Protein AF-A0A2N5YL72-F1 (afdb_monomer_lite)

Radius of gyration: 14.03 Å; chains: 1; bounding box: 31×30×38 Å

Secondary structure (DSSP, 8-state):
-HHHHHHHH-PPP--B-SS--SS-SS-TTS--SSTT-B-STTGGGTTGGG--S--SSBPS-GGGTTS-S-EEEETBEEEEEEESSS--TTT-TTS-S--HHHHHHHHHHHHHHHT-----

Sequence (120 aa):
MHEFGHAFAGLGDEYYDSEVAYEDFTPKTIEPIAPNLTTLVNFEAKWKHLADDVPIPTPDDKRYRNKTGAFEGGGYESKGVYRPEYNCYMKALNAGKFCKVCSDAIEKTIQYYCNQKITD

Structure (mmCIF, N/CA/C/O backbone):
data_AF-A0A2N5YL72-F1
#
_entry.id   AF-A0A2N5YL72-F1
#
loop_
_atom_site.group_PDB
_atom_site.id
_atom_site.type_symbol
_atom_site.label_atom_id
_atom_site.label_alt_id
_atom_site.label_comp_id
_atom_site.label_asym_id
_atom_site.label_entity_id
_atom_site.label_seq_id
_atom_site.pdbx_PDB_ins_code
_atom_site.Cartn_x
_atom_site.Cartn_y
_atom_site.Cartn_z
_atom_site.occupancy
_atom_site.B_iso_or_equiv
_atom_site.auth_seq_id
_atom_site.auth_comp_id
_atom_site.auth_asym_id
_atom_site.auth_atom_id
_atom_site.pdbx_PDB_model_num
ATOM 1 N N . MET A 1 1 ? -10.253 14.050 1.123 1.00 89.88 1 MET A N 1
ATOM 2 C CA . MET A 1 1 ? -9.995 12.641 1.497 1.00 89.88 1 MET A CA 1
ATOM 3 C C . MET A 1 1 ? -8.509 12.334 1.493 1.00 89.88 1 MET A C 1
ATOM 5 O O . MET A 1 1 ? -8.018 11.972 2.546 1.00 89.88 1 MET A O 1
ATOM 9 N N . HIS A 1 2 ? -7.805 12.550 0.376 1.00 96.00 2 HIS A N 1
ATOM 10 C CA . HIS A 1 2 ? -6.354 12.347 0.243 1.00 96.00 2 HIS A CA 1
ATOM 11 C C . HIS A 1 2 ? -5.523 12.996 1.371 1.00 96.00 2 HIS A C 1
ATOM 13 O O . HIS A 1 2 ? -4.976 12.284 2.204 1.00 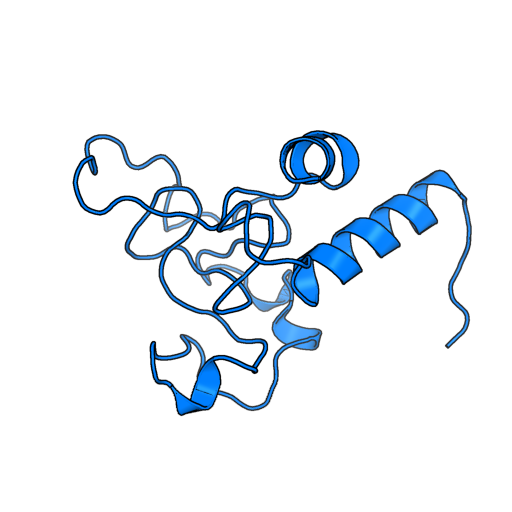96.00 2 HIS A O 1
ATOM 19 N N . GLU A 1 3 ? -5.576 14.327 1.506 1.00 96.81 3 GLU A N 1
ATOM 20 C CA . GLU A 1 3 ? -4.813 15.063 2.537 1.00 96.81 3 GLU A CA 1
ATOM 21 C C . GLU A 1 3 ? -5.128 14.643 3.975 1.00 96.81 3 GLU A C 1
ATOM 23 O O . GLU A 1 3 ? -4.265 14.599 4.849 1.00 96.81 3 GLU A O 1
ATOM 28 N N . PHE A 1 4 ? -6.389 14.297 4.229 1.00 95.62 4 PHE A N 1
ATOM 29 C CA . PHE A 1 4 ? -6.792 13.798 5.535 1.00 95.62 4 PHE A CA 1
ATOM 30 C C . PHE A 1 4 ? -6.187 12.415 5.815 1.00 95.62 4 PHE A C 1
ATOM 32 O O . PHE A 1 4 ? -5.849 12.126 6.954 1.00 95.62 4 PHE A O 1
ATOM 39 N N . GLY A 1 5 ? -5.994 11.584 4.786 1.00 97.31 5 GLY A N 1
ATOM 40 C CA . GLY A 1 5 ? -5.292 10.305 4.890 1.00 97.31 5 GLY A CA 1
ATOM 41 C C . GLY A 1 5 ? -3.846 10.465 5.363 1.00 97.31 5 GLY A C 1
ATOM 42 O O . GLY A 1 5 ? -3.423 9.735 6.260 1.00 97.31 5 GLY A O 1
ATOM 43 N N . HIS A 1 6 ? -3.124 11.462 4.840 1.00 97.69 6 HIS A N 1
ATOM 44 C CA . HIS A 1 6 ? -1.794 11.821 5.345 1.00 97.69 6 HIS A CA 1
ATOM 45 C C . HIS A 1 6 ? -1.856 12.266 6.806 1.00 97.69 6 HIS A C 1
ATOM 47 O O . HIS A 1 6 ? -1.198 11.685 7.666 1.00 97.69 6 HIS A O 1
ATOM 53 N N . ALA A 1 7 ? -2.673 13.285 7.089 1.00 97.25 7 ALA A N 1
ATOM 54 C CA . ALA A 1 7 ? -2.685 13.949 8.389 1.00 97.25 7 ALA A CA 1
ATOM 55 C C . ALA A 1 7 ? -3.181 13.046 9.526 1.00 97.25 7 ALA A C 1
ATOM 57 O O . ALA A 1 7 ? -2.705 13.155 10.652 1.00 97.25 7 ALA A O 1
ATOM 58 N N . PHE A 1 8 ? -4.154 12.180 9.241 1.00 97.50 8 PHE A N 1
ATOM 59 C CA . PHE A 1 8 ? -4.798 11.351 10.251 1.00 97.50 8 PHE A CA 1
ATOM 60 C C . PHE A 1 8 ? -4.117 9.990 10.401 1.00 97.50 8 PHE A C 1
ATOM 62 O O . PHE A 1 8 ? -3.743 9.624 11.509 1.00 97.50 8 PHE A O 1
ATOM 69 N N . ALA A 1 9 ? -3.935 9.252 9.302 1.00 97.50 9 ALA A N 1
ATOM 70 C CA . ALA A 1 9 ? -3.477 7.859 9.332 1.00 97.50 9 ALA A CA 1
ATOM 71 C C . ALA A 1 9 ? -2.014 7.674 8.889 1.00 97.50 9 ALA A C 1
ATOM 73 O O . ALA A 1 9 ? -1.544 6.541 8.781 1.00 97.50 9 ALA A O 1
ATOM 74 N N . GLY A 1 10 ? -1.285 8.765 8.619 1.00 97.69 10 GLY A N 1
ATOM 75 C CA . GLY A 1 10 ? 0.121 8.705 8.212 1.00 97.69 10 GLY A CA 1
ATOM 76 C C . GLY A 1 10 ? 0.338 7.989 6.877 1.00 97.69 10 GLY A C 1
ATOM 77 O O . GLY A 1 10 ? 1.392 7.387 6.670 1.00 97.69 10 GLY A O 1
ATOM 78 N N . LEU A 1 11 ? -0.667 7.999 5.993 1.00 98.44 11 LEU A N 1
ATOM 79 C CA . LEU A 1 11 ? -0.573 7.374 4.674 1.00 98.44 11 LEU A CA 1
ATOM 80 C C . LEU A 1 11 ? 0.461 8.110 3.815 1.00 98.44 11 LEU A C 1
ATOM 82 O O . LEU A 1 11 ? 0.577 9.328 3.893 1.00 98.44 11 LEU A O 1
ATOM 86 N N . GLY A 1 12 ? 1.201 7.379 2.989 1.00 97.12 12 GLY A N 1
ATOM 87 C CA . GLY A 1 12 ? 2.089 7.927 1.967 1.00 97.12 12 GLY A CA 1
ATOM 88 C C . GLY A 1 12 ? 1.389 8.048 0.616 1.00 97.12 12 GLY A C 1
ATOM 89 O O . GLY A 1 12 ? 0.382 7.379 0.366 1.00 97.12 12 GLY A O 1
ATOM 90 N N . ASP A 1 13 ? 1.944 8.878 -0.261 1.00 96.56 13 ASP A N 1
ATOM 91 C CA . ASP A 1 13 ? 1.484 8.989 -1.643 1.00 96.56 13 ASP A CA 1
ATOM 92 C C . ASP A 1 13 ? 1.767 7.716 -2.438 1.00 96.56 13 ASP A C 1
ATOM 94 O O . ASP A 1 13 ? 2.869 7.182 -2.417 1.00 96.56 13 ASP A O 1
ATOM 98 N N . GLU A 1 14 ? 0.775 7.218 -3.172 1.00 96.81 14 GLU A N 1
ATOM 99 C CA . GLU A 1 14 ? 0.880 6.011 -4.007 1.00 96.81 14 GLU A CA 1
ATOM 100 C C . GLU A 1 14 ? 1.055 6.338 -5.502 1.00 96.81 14 GLU A C 1
ATOM 102 O O . GLU A 1 14 ?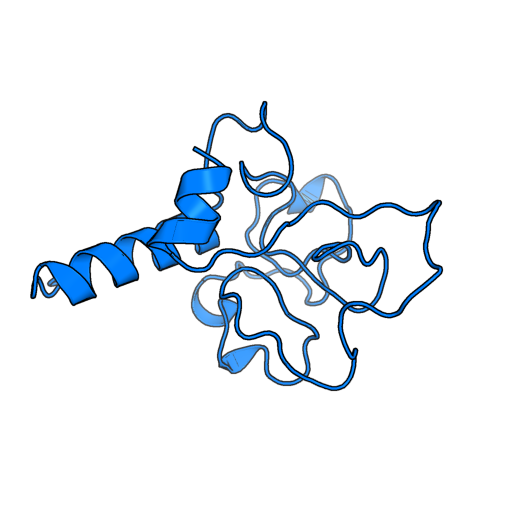 1.183 5.438 -6.346 1.00 96.81 14 GLU A O 1
ATOM 107 N N . TYR A 1 15 ? 1.032 7.622 -5.871 1.00 92.69 15 TYR A N 1
ATOM 108 C CA . TYR A 1 15 ? 1.463 8.039 -7.199 1.00 92.69 15 TYR A CA 1
ATOM 109 C C . TYR A 1 15 ? 2.988 8.076 -7.289 1.00 92.69 15 TYR A C 1
ATOM 111 O O . TYR A 1 15 ? 3.712 8.140 -6.297 1.00 92.69 15 TYR A O 1
ATOM 119 N N . TYR A 1 16 ? 3.460 7.953 -8.519 1.00 88.38 16 TYR A N 1
ATOM 120 C CA . TYR A 1 16 ? 4.863 7.958 -8.881 1.00 88.38 16 TYR A CA 1
ATOM 121 C C . TYR A 1 16 ? 4.980 8.696 -10.206 1.00 88.38 16 TYR A C 1
ATOM 123 O O . TYR A 1 16 ? 4.078 8.587 -11.043 1.00 88.38 16 TYR A O 1
ATOM 131 N N . ASP A 1 17 ? 6.067 9.435 -10.379 1.00 74.88 17 ASP A N 1
ATOM 132 C CA . ASP A 1 17 ? 6.385 10.089 -11.641 1.00 74.88 17 ASP A CA 1
ATOM 133 C C . ASP A 1 17 ? 7.647 9.445 -12.224 1.00 74.88 17 ASP A C 1
ATOM 135 O O . ASP A 1 17 ? 8.614 9.169 -11.515 1.00 74.88 17 ASP A O 1
ATOM 139 N N . SER A 1 18 ? 7.618 9.135 -13.517 1.00 57.78 18 SER A N 1
ATOM 140 C CA . SER A 1 18 ? 8.771 8.595 -14.236 1.00 57.78 18 SER A CA 1
ATOM 141 C C . SER A 1 18 ? 9.713 9.681 -14.763 1.00 57.78 18 SER A C 1
ATOM 143 O O . SER A 1 18 ? 10.829 9.343 -15.151 1.00 57.78 18 SER A O 1
ATOM 145 N N . GLU A 1 19 ? 9.290 10.951 -14.813 1.00 53.09 19 GLU A N 1
ATOM 146 C CA . GLU A 1 19 ? 10.020 12.022 -15.515 1.00 53.09 19 GLU A CA 1
ATOM 147 C C . GLU A 1 19 ? 10.915 12.890 -14.613 1.00 53.09 19 GLU A C 1
ATOM 149 O O . GLU A 1 19 ? 11.787 13.595 -15.119 1.00 53.09 19 GLU A O 1
ATOM 154 N N . VAL A 1 20 ? 10.780 12.797 -13.286 1.00 47.91 20 VAL A N 1
ATOM 155 C CA . VAL A 1 20 ? 11.517 13.637 -12.317 1.00 47.91 20 VAL A CA 1
ATOM 156 C C . VAL A 1 20 ? 12.253 12.801 -11.264 1.00 47.91 20 VAL A C 1
ATOM 158 O O . VAL A 1 20 ? 12.243 13.095 -10.074 1.00 47.91 20 VAL A O 1
ATOM 161 N N . ALA A 1 21 ? 12.939 11.741 -11.695 1.00 49.28 21 ALA A N 1
ATOM 162 C CA . ALA A 1 21 ? 13.844 10.973 -10.836 1.00 49.28 21 ALA A CA 1
ATOM 163 C C . ALA A 1 21 ? 15.168 11.735 -10.621 1.00 49.28 21 ALA A C 1
ATOM 165 O O . ALA A 1 21 ? 16.214 11.319 -11.117 1.00 49.28 21 ALA A O 1
ATOM 166 N N . TYR A 1 22 ? 15.123 12.893 -9.958 1.00 47.81 22 TYR A N 1
ATOM 167 C CA . TYR A 1 22 ? 16.329 13.667 -9.642 1.00 47.81 22 TYR A CA 1
ATOM 168 C C . TYR A 1 22 ? 16.788 13.539 -8.184 1.00 47.81 22 TYR A C 1
ATOM 170 O O . TYR A 1 22 ? 17.943 13.850 -7.906 1.00 47.81 22 TYR A O 1
ATOM 178 N N . GLU A 1 23 ? 15.972 12.992 -7.280 1.00 53.34 23 GLU A N 1
ATOM 179 C CA . GLU A 1 23 ? 16.368 12.709 -5.894 1.00 53.34 23 GLU A CA 1
ATOM 180 C C . GLU A 1 23 ? 15.732 11.384 -5.435 1.00 53.34 23 GLU A C 1
ATOM 182 O O . GLU A 1 23 ? 14.533 11.194 -5.614 1.00 53.34 23 GLU A O 1
ATOM 187 N N . ASP A 1 24 ? 16.525 10.453 -4.880 1.00 63.28 24 ASP A N 1
ATOM 188 C CA . ASP A 1 24 ? 16.017 9.247 -4.200 1.00 63.28 24 ASP A CA 1
ATOM 189 C C . ASP A 1 24 ? 15.286 9.701 -2.916 1.00 63.28 24 ASP A C 1
ATOM 191 O O . ASP A 1 24 ? 15.880 9.758 -1.835 1.00 63.28 24 ASP A O 1
ATOM 195 N N . PHE A 1 25 ? 14.003 10.062 -3.018 1.00 65.88 25 PHE A N 1
ATOM 196 C CA . PHE A 1 25 ? 13.200 10.523 -1.875 1.00 65.88 25 PHE A CA 1
ATOM 197 C C . PHE A 1 25 ? 13.028 9.422 -0.825 1.00 65.88 25 PHE A C 1
ATOM 199 O O . PHE A 1 25 ? 12.863 9.700 0.365 1.00 65.88 25 PHE A O 1
ATOM 206 N N . THR A 1 26 ? 13.086 8.161 -1.263 1.00 65.94 26 THR A N 1
ATOM 207 C CA . THR A 1 26 ? 12.972 6.990 -0.395 1.00 65.94 26 THR A CA 1
ATOM 208 C C . THR A 1 26 ? 14.218 6.115 -0.524 1.00 65.94 26 THR A C 1
ATOM 210 O O . THR A 1 26 ? 14.438 5.512 -1.578 1.00 65.94 26 THR A O 1
ATOM 213 N N . PRO A 1 27 ? 15.019 5.952 0.546 1.00 80.88 27 PRO A N 1
ATOM 214 C CA . PRO A 1 27 ? 16.106 4.985 0.544 1.00 80.88 27 PRO A CA 1
ATOM 215 C C . PRO A 1 27 ? 15.540 3.579 0.328 1.00 80.88 27 PRO A C 1
ATOM 217 O O . PRO A 1 27 ? 14.843 3.036 1.182 1.00 80.88 27 PRO A O 1
ATOM 220 N N . LYS A 1 28 ? 15.881 2.955 -0.802 1.00 84.12 28 LYS A N 1
ATOM 221 C CA . LYS A 1 28 ? 15.388 1.619 -1.198 1.00 84.12 28 LYS A CA 1
ATOM 222 C C . LYS A 1 28 ? 15.851 0.491 -0.260 1.00 84.12 28 LYS A C 1
ATOM 224 O O . LYS A 1 28 ? 15.400 -0.640 -0.377 1.00 84.12 28 LYS A O 1
ATOM 229 N N . THR A 1 29 ? 16.753 0.801 0.669 1.00 90.00 29 THR A N 1
ATOM 230 C CA . THR A 1 29 ? 17.292 -0.101 1.697 1.00 90.00 29 THR A CA 1
ATOM 231 C C . THR A 1 29 ? 16.625 0.061 3.065 1.00 90.00 29 THR A C 1
ATOM 233 O O . THR A 1 29 ? 16.965 -0.674 3.990 1.00 90.00 29 THR A O 1
ATOM 236 N N . ILE A 1 30 ? 15.688 1.003 3.215 1.00 92.62 30 ILE A N 1
ATOM 237 C CA . ILE A 1 30 ? 14.970 1.269 4.464 1.00 92.62 30 ILE A CA 1
ATOM 238 C C . ILE A 1 30 ? 13.477 1.062 4.226 1.00 92.62 30 ILE A C 1
ATOM 240 O O . ILE A 1 30 ? 12.925 1.488 3.212 1.00 92.62 30 ILE A O 1
ATOM 244 N N . GLU A 1 31 ? 12.813 0.398 5.169 1.00 96.75 31 GLU A N 1
ATOM 245 C CA . GLU A 1 31 ? 11.368 0.211 5.113 1.00 96.75 31 GLU A CA 1
ATOM 246 C C . GLU A 1 31 ? 10.652 1.526 5.496 1.00 96.75 31 GLU A C 1
ATOM 248 O O . GLU A 1 31 ? 10.934 2.068 6.570 1.00 96.75 31 GLU A O 1
ATOM 253 N N . PRO A 1 32 ? 9.730 2.059 4.668 1.00 95.44 32 PRO A N 1
ATOM 254 C CA . PRO A 1 32 ? 9.025 3.304 4.976 1.00 95.44 32 PRO A CA 1
ATOM 255 C C . PRO A 1 32 ? 8.208 3.208 6.270 1.00 95.44 32 PRO A C 1
ATOM 257 O O . PRO A 1 32 ? 7.718 2.136 6.614 1.00 95.44 32 PRO A O 1
ATOM 260 N N . ILE A 1 33 ? 7.963 4.327 6.953 1.00 96.00 33 ILE A N 1
ATOM 261 C CA . ILE A 1 33 ? 7.036 4.349 8.104 1.00 96.00 33 ILE A CA 1
ATOM 262 C C . ILE A 1 33 ? 5.578 4.287 7.629 1.00 96.00 33 ILE A C 1
ATOM 264 O O . ILE A 1 33 ? 4.753 3.636 8.267 1.00 96.00 33 ILE A O 1
ATOM 268 N N . ALA A 1 34 ? 5.273 4.919 6.489 1.00 97.44 34 ALA A N 1
ATOM 269 C CA . ALA A 1 34 ? 3.934 4.929 5.907 1.00 97.44 34 ALA A CA 1
ATOM 270 C C . ALA A 1 34 ? 3.392 3.493 5.751 1.00 97.44 34 ALA A C 1
ATOM 272 O O . ALA A 1 34 ? 4.081 2.632 5.185 1.00 97.44 34 ALA A O 1
ATOM 273 N N . PRO A 1 35 ? 2.175 3.197 6.234 1.00 98.25 35 PRO A N 1
ATOM 274 C CA . PRO A 1 35 ? 1.670 1.830 6.286 1.00 98.25 35 PRO A CA 1
ATOM 275 C C . PRO A 1 35 ? 1.268 1.287 4.909 1.00 98.25 35 PRO A C 1
ATOM 277 O O . PRO A 1 35 ? 1.189 0.077 4.752 1.00 98.25 35 PRO A O 1
ATOM 280 N N . ASN A 1 36 ? 1.045 2.150 3.912 1.00 98.69 36 ASN A N 1
ATOM 281 C CA . ASN A 1 36 ? 0.614 1.802 2.552 1.00 98.69 36 ASN A CA 1
ATOM 282 C C . ASN A 1 36 ? 1.736 1.881 1.496 1.00 98.69 36 ASN A C 1
ATOM 284 O O . ASN A 1 36 ? 1.450 1.844 0.303 1.00 98.69 36 ASN A O 1
ATOM 288 N N . LEU A 1 37 ? 3.002 1.981 1.912 1.00 98.25 37 LEU A N 1
ATOM 289 C CA . LEU A 1 37 ? 4.168 1.875 1.029 1.00 98.25 37 LEU A CA 1
ATOM 290 C C . LEU A 1 37 ? 5.157 0.852 1.579 1.00 98.25 37 LEU A C 1
ATOM 292 O O . LEU A 1 37 ? 5.290 0.715 2.792 1.00 98.25 37 LEU A O 1
ATOM 296 N N . THR A 1 38 ? 5.875 0.146 0.712 1.00 98.25 38 THR A N 1
ATOM 297 C CA . THR A 1 38 ? 6.934 -0.783 1.128 1.00 98.25 38 THR A CA 1
ATOM 298 C C . THR A 1 38 ? 8.114 -0.745 0.170 1.00 98.25 38 THR A C 1
ATOM 300 O O . THR A 1 38 ? 7.922 -0.511 -1.017 1.00 98.25 38 THR A O 1
ATOM 303 N N . THR A 1 39 ? 9.325 -0.985 0.670 1.00 97.62 39 THR A N 1
ATOM 304 C CA . THR A 1 39 ? 10.524 -1.258 -0.150 1.00 97.62 39 THR A CA 1
ATOM 305 C C . THR A 1 39 ? 10.844 -2.756 -0.203 1.00 97.62 39 THR A C 1
ATOM 307 O O . THR A 1 39 ? 11.840 -3.163 -0.793 1.00 97.62 39 THR A O 1
ATOM 310 N N . LEU A 1 40 ? 9.982 -3.590 0.395 1.00 97.75 40 LEU A N 1
ATOM 311 C CA . LEU A 1 40 ? 10.144 -5.034 0.599 1.00 97.75 40 LEU A CA 1
ATOM 312 C C . LEU A 1 40 ? 11.310 -5.436 1.514 1.00 97.75 40 LEU A C 1
ATOM 314 O O . LEU A 1 40 ? 11.580 -6.626 1.663 1.00 97.75 40 LEU A O 1
ATOM 318 N N . VAL A 1 41 ? 11.950 -4.478 2.186 1.00 97.56 41 VAL A N 1
ATOM 319 C CA . VAL A 1 41 ? 13.000 -4.742 3.181 1.00 97.56 41 VAL A CA 1
ATOM 320 C C . VAL A 1 41 ? 12.415 -5.451 4.404 1.00 97.56 41 VAL A C 1
ATOM 322 O O . VAL A 1 41 ? 13.031 -6.363 4.952 1.00 97.56 41 VAL A O 1
ATOM 325 N N . ASN A 1 42 ? 11.209 -5.062 4.818 1.00 97.56 42 ASN A N 1
ATOM 326 C CA . ASN A 1 42 ? 10.462 -5.684 5.906 1.00 97.56 42 ASN A CA 1
ATOM 327 C C . ASN A 1 42 ? 8.955 -5.714 5.601 1.00 97.56 42 ASN A C 1
ATOM 329 O O . ASN A 1 42 ? 8.133 -5.133 6.313 1.00 97.56 42 ASN A O 1
ATOM 333 N N . PHE A 1 43 ? 8.587 -6.411 4.524 1.00 98.06 43 PHE A N 1
ATOM 334 C CA . PHE A 1 43 ? 7.191 -6.509 4.088 1.00 98.06 43 PHE A CA 1
ATOM 335 C C . PHE A 1 43 ? 6.275 -7.226 5.100 1.00 98.06 43 PHE A C 1
ATOM 337 O O . PHE A 1 43 ? 5.075 -6.956 5.149 1.00 98.06 43 PHE A O 1
ATOM 344 N N . GLU A 1 44 ? 6.828 -8.097 5.952 1.00 97.56 44 GLU A N 1
ATOM 345 C CA . GLU A 1 44 ? 6.087 -8.765 7.037 1.00 97.56 44 GLU A CA 1
ATOM 346 C C . GLU A 1 44 ? 5.417 -7.764 7.987 1.00 97.56 44 GLU A C 1
ATOM 348 O O . GLU A 1 44 ? 4.294 -7.989 8.431 1.00 97.56 44 GLU A O 1
ATOM 353 N N . ALA A 1 45 ? 6.082 -6.637 8.266 1.00 97.00 45 ALA A N 1
ATOM 354 C CA . ALA A 1 45 ? 5.569 -5.583 9.141 1.00 97.00 45 ALA A CA 1
ATOM 355 C C . ALA A 1 45 ? 4.507 -4.689 8.474 1.00 97.00 45 ALA A C 1
ATOM 357 O O . ALA A 1 45 ? 3.984 -3.770 9.104 1.00 97.00 45 ALA A O 1
ATOM 358 N N . LYS A 1 46 ? 4.214 -4.925 7.193 1.00 98.31 46 LYS A N 1
ATOM 359 C CA . LYS A 1 46 ? 3.261 -4.156 6.395 1.00 98.31 46 LYS A CA 1
ATOM 360 C C . LYS A 1 46 ? 1.959 -4.935 6.242 1.00 98.31 46 LYS A C 1
ATOM 362 O O . LYS A 1 46 ? 1.464 -5.567 7.172 1.00 98.31 46 LYS A O 1
ATOM 367 N N . TRP A 1 47 ? 1.372 -4.893 5.056 1.00 98.50 47 TRP A N 1
ATOM 368 C CA . TRP A 1 47 ? 0.086 -5.508 4.760 1.00 98.50 47 TRP A CA 1
ATOM 369 C C . TRP A 1 47 ? 0.199 -6.931 4.216 1.00 98.50 47 TRP A C 1
ATOM 371 O O . TRP A 1 47 ? -0.750 -7.411 3.600 1.00 98.50 47 TRP A O 1
ATOM 381 N N . LYS A 1 48 ? 1.317 -7.639 4.432 1.00 98.00 48 LYS A N 1
ATOM 382 C CA . LYS A 1 48 ? 1.451 -9.026 3.960 1.00 98.00 48 LYS A CA 1
ATOM 383 C C . LYS A 1 48 ? 0.302 -9.918 4.453 1.00 98.00 48 LYS A C 1
ATOM 385 O O . LYS A 1 48 ? -0.201 -10.735 3.694 1.00 98.00 48 LYS A O 1
ATOM 390 N N . HIS A 1 49 ? -0.172 -9.698 5.680 1.00 97.62 49 HIS A N 1
ATOM 391 C CA . HIS A 1 49 ? -1.333 -10.385 6.259 1.00 97.62 49 HIS A CA 1
ATOM 392 C C . HIS A 1 49 ? -2.679 -10.061 5.576 1.00 97.62 49 HIS A C 1
ATOM 394 O O . HIS A 1 49 ? -3.649 -10.787 5.767 1.00 97.62 49 HIS A O 1
ATOM 400 N N . LEU A 1 50 ? -2.753 -8.984 4.789 1.00 98.19 50 LEU A N 1
ATOM 401 C CA . LEU A 1 50 ? -3.938 -8.574 4.026 1.00 98.19 50 LEU A CA 1
ATOM 402 C C . LEU A 1 50 ? -3.835 -8.906 2.534 1.00 98.19 50 LEU A C 1
ATOM 404 O O . LEU A 1 50 ? -4.837 -8.739 1.828 1.00 98.19 50 LEU A O 1
ATOM 408 N N . ALA A 1 51 ? -2.653 -9.311 2.061 1.00 97.88 51 ALA A N 1
ATOM 409 C CA . ALA A 1 51 ? -2.400 -9.613 0.661 1.00 97.88 51 ALA A CA 1
ATOM 410 C C . ALA A 1 51 ? -3.184 -10.854 0.215 1.00 97.88 51 ALA A C 1
ATOM 412 O O . ALA A 1 51 ? -3.345 -11.817 0.966 1.00 97.88 51 ALA A O 1
ATOM 413 N N . ASP A 1 52 ? -3.672 -10.817 -1.020 1.00 98.38 52 ASP A N 1
ATOM 414 C CA . ASP A 1 52 ? -4.229 -11.990 -1.680 1.00 98.38 52 ASP A CA 1
ATOM 415 C C . ASP A 1 52 ? -3.106 -12.969 -2.069 1.00 98.38 52 ASP A C 1
ATOM 417 O O . ASP A 1 52 ? -1.926 -12.617 -2.082 1.00 98.38 52 ASP A O 1
ATOM 421 N N . ASP A 1 53 ? -3.478 -14.190 -2.456 1.00 97.38 53 ASP A N 1
ATOM 422 C CA . ASP A 1 53 ? -2.555 -15.164 -3.049 1.00 97.38 53 ASP A CA 1
ATOM 423 C C . ASP A 1 53 ? -2.155 -14.736 -4.477 1.00 97.38 53 ASP A C 1
ATOM 425 O O . ASP A 1 53 ? -2.722 -15.172 -5.483 1.00 97.38 53 ASP A O 1
ATOM 429 N N . VAL A 1 54 ? -1.235 -13.771 -4.552 1.00 97.62 54 VAL A N 1
ATOM 430 C CA . VAL A 1 54 ? -0.665 -13.199 -5.778 1.00 97.62 54 VAL A CA 1
ATOM 431 C C . VAL A 1 54 ? 0.859 -13.095 -5.652 1.00 97.62 54 VAL A C 1
ATOM 433 O O . VAL A 1 54 ? 1.382 -13.036 -4.538 1.00 97.62 54 VAL A O 1
ATOM 436 N N . PRO A 1 55 ? 1.610 -13.037 -6.770 1.00 98.06 55 PRO A N 1
ATOM 437 C CA . PRO A 1 55 ? 3.056 -12.856 -6.705 1.00 98.06 55 PRO A CA 1
ATOM 438 C C . PRO A 1 55 ? 3.444 -11.559 -5.982 1.00 98.06 55 PRO A C 1
ATOM 440 O O . PRO A 1 55 ? 2.747 -10.549 -6.098 1.00 98.06 55 PRO A O 1
ATOM 443 N N . ILE A 1 56 ? 4.580 -11.585 -5.282 1.00 97.50 56 ILE A N 1
ATOM 444 C CA . ILE A 1 56 ? 5.197 -10.429 -4.623 1.00 97.50 56 ILE A CA 1
ATOM 445 C C . ILE A 1 56 ? 6.655 -10.329 -5.110 1.00 97.50 56 ILE A C 1
ATOM 447 O O . ILE A 1 56 ? 7.428 -11.250 -4.841 1.00 97.50 56 ILE A O 1
ATOM 451 N N . PRO A 1 57 ? 7.056 -9.252 -5.815 1.00 97.62 57 PRO A N 1
ATOM 452 C CA . PRO A 1 57 ? 6.218 -8.152 -6.298 1.00 97.62 57 PRO A CA 1
ATOM 453 C C . PRO A 1 57 ? 5.080 -8.592 -7.224 1.00 97.62 57 PRO A C 1
ATOM 455 O O . PRO A 1 57 ? 5.214 -9.553 -7.983 1.00 97.62 57 PRO A O 1
ATOM 458 N N . THR A 1 58 ? 3.962 -7.870 -7.181 1.00 98.38 58 THR A N 1
ATOM 459 C CA . THR A 1 58 ? 2.793 -8.132 -8.023 1.00 98.38 58 THR A CA 1
ATOM 460 C C . THR A 1 58 ? 2.976 -7.466 -9.387 1.00 98.38 58 THR A C 1
ATOM 462 O O . THR A 1 58 ? 3.122 -6.243 -9.445 1.00 98.38 58 THR A O 1
ATOM 465 N N . PRO A 1 59 ? 2.954 -8.230 -10.496 1.00 96.75 59 PRO A N 1
ATOM 466 C CA . PRO A 1 59 ? 3.068 -7.664 -11.836 1.00 96.75 59 PRO A CA 1
ATOM 467 C C . PRO A 1 59 ? 1.936 -6.678 -12.146 1.00 96.75 59 PRO A C 1
ATOM 469 O O . PRO A 1 59 ? 0.794 -6.900 -11.736 1.00 96.75 59 PRO A O 1
ATOM 472 N N . ASP A 1 60 ? 2.213 -5.645 -12.950 1.00 93.75 60 ASP A N 1
ATOM 473 C CA . ASP A 1 60 ? 1.166 -4.787 -13.528 1.00 93.75 60 ASP A CA 1
ATOM 474 C C . ASP A 1 60 ? 0.430 -5.521 -14.662 1.00 93.75 60 ASP A C 1
ATOM 476 O O . ASP A 1 60 ? 0.606 -5.274 -15.855 1.00 93.75 60 ASP A O 1
ATOM 480 N N . ASP A 1 61 ? -0.386 -6.490 -14.262 1.00 95.31 61 ASP A N 1
ATOM 481 C CA . ASP A 1 61 ? -1.248 -7.267 -15.135 1.00 95.31 61 ASP A CA 1
ATOM 482 C C . ASP A 1 61 ? -2.713 -7.003 -14.775 1.00 95.31 61 ASP A C 1
ATOM 484 O O . ASP A 1 61 ? -3.094 -6.920 -13.603 1.00 95.31 61 ASP A O 1
ATOM 488 N N . LYS A 1 62 ? -3.573 -6.921 -15.798 1.00 95.12 62 LYS A N 1
ATOM 489 C CA . LYS A 1 62 ? -5.023 -6.736 -15.639 1.00 95.12 62 LYS A CA 1
ATOM 490 C C . LYS A 1 62 ? -5.646 -7.743 -14.668 1.00 95.12 62 LYS A C 1
ATOM 492 O O . LYS A 1 62 ? -6.594 -7.385 -13.973 1.00 95.12 62 LYS A O 1
ATOM 497 N N . ARG A 1 63 ? -5.106 -8.963 -14.594 1.00 97.19 63 ARG A N 1
ATOM 498 C CA . ARG A 1 63 ? -5.564 -10.042 -13.705 1.00 97.19 63 ARG A CA 1
ATOM 499 C C . ARG A 1 63 ? -5.441 -9.700 -12.218 1.00 97.19 63 ARG A C 1
ATOM 501 O O . ARG A 1 63 ? -6.234 -10.203 -11.427 1.00 97.19 63 ARG A O 1
ATOM 508 N N . TYR A 1 64 ? -4.504 -8.829 -11.844 1.00 97.31 64 TYR A N 1
ATOM 509 C CA . TYR A 1 64 ? -4.252 -8.460 -10.450 1.00 97.31 64 TYR A CA 1
ATOM 510 C C . TYR A 1 64 ? -4.864 -7.112 -10.052 1.00 97.31 64 TYR A C 1
ATOM 512 O O . TYR A 1 64 ? -4.849 -6.764 -8.882 1.00 97.31 64 TYR A O 1
ATOM 520 N N . ARG A 1 65 ? -5.469 -6.350 -10.974 1.00 93.88 65 ARG A N 1
ATOM 521 C CA . ARG A 1 65 ? -5.941 -4.974 -10.690 1.00 93.88 65 ARG A CA 1
ATOM 522 C C . ARG A 1 65 ? -6.989 -4.849 -9.580 1.00 93.88 65 ARG A C 1
ATOM 524 O O . ARG A 1 65 ? -7.139 -3.769 -9.023 1.00 93.88 65 ARG A O 1
ATOM 531 N N . ASN A 1 66 ? -7.697 -5.934 -9.274 1.00 95.62 66 ASN A N 1
ATOM 532 C CA . ASN A 1 66 ? -8.690 -6.007 -8.197 1.00 95.62 66 ASN A CA 1
ATOM 533 C C . ASN A 1 66 ? -8.189 -6.820 -6.990 1.00 95.62 66 ASN A C 1
ATOM 535 O O . ASN A 1 66 ? -9.003 -7.345 -6.234 1.00 95.62 66 ASN A O 1
ATOM 539 N N . LYS A 1 67 ? -6.872 -7.001 -6.863 1.00 98.19 67 LYS A N 1
ATOM 540 C CA . LYS A 1 67 ? -6.224 -7.758 -5.793 1.00 98.19 67 LYS A CA 1
ATOM 541 C C . LYS A 1 67 ? -5.399 -6.833 -4.913 1.00 98.19 67 LYS A C 1
ATOM 543 O O . LYS A 1 67 ? -4.847 -5.846 -5.399 1.00 98.19 67 LYS A O 1
ATOM 548 N N . THR A 1 68 ? -5.286 -7.192 -3.642 1.00 98.62 68 THR A N 1
ATOM 549 C CA . THR A 1 68 ? -4.316 -6.593 -2.726 1.00 98.62 68 THR A CA 1
ATOM 550 C C . THR A 1 68 ? -2.993 -7.346 -2.870 1.00 98.62 68 THR A C 1
ATOM 552 O O . THR A 1 68 ? -2.929 -8.546 -2.619 1.00 98.62 68 THR A O 1
ATOM 555 N N . GLY A 1 69 ? -1.940 -6.650 -3.289 1.00 98.38 69 GLY A N 1
ATOM 556 C CA . GLY A 1 69 ? -0.614 -7.206 -3.565 1.00 98.38 69 GLY A CA 1
ATOM 557 C C . GLY A 1 69 ? 0.492 -6.201 -3.244 1.00 98.38 69 GLY A C 1
ATOM 558 O O . GLY A 1 69 ? 0.357 -5.404 -2.321 1.00 98.38 69 GLY A O 1
ATOM 559 N N . ALA A 1 70 ? 1.588 -6.225 -3.998 1.00 98.44 70 ALA A N 1
ATOM 560 C CA . ALA A 1 70 ? 2.672 -5.245 -3.921 1.00 98.44 70 ALA A CA 1
ATOM 561 C C . ALA A 1 70 ? 3.033 -4.767 -5.335 1.00 98.44 70 ALA A C 1
ATOM 563 O O . ALA A 1 70 ? 3.904 -5.336 -5.992 1.00 98.44 70 ALA A O 1
ATOM 564 N N . PHE A 1 71 ? 2.329 -3.746 -5.823 1.00 98.00 71 PHE A N 1
ATOM 565 C CA . PHE A 1 71 ? 2.511 -3.185 -7.162 1.00 98.00 71 PHE A CA 1
ATOM 566 C C . PHE A 1 71 ? 3.654 -2.180 -7.158 1.00 98.00 71 PHE A C 1
ATOM 568 O O . PHE A 1 71 ? 3.625 -1.233 -6.375 1.00 98.00 71 PHE A O 1
ATOM 575 N N . GLU A 1 72 ? 4.634 -2.356 -8.041 1.00 96.75 72 GLU A N 1
ATOM 576 C CA . GLU A 1 72 ? 5.765 -1.431 -8.139 1.00 96.75 72 GLU A CA 1
ATOM 577 C C . GLU A 1 72 ? 5.294 -0.028 -8.559 1.00 96.75 72 GLU A C 1
ATOM 579 O O . GLU A 1 72 ? 4.370 0.134 -9.370 1.00 96.75 72 GLU A O 1
ATOM 584 N N . GLY A 1 73 ? 5.897 0.987 -7.948 1.00 94.38 73 GLY A N 1
ATOM 585 C CA . GLY A 1 73 ? 5.549 2.391 -8.092 1.00 94.38 73 GLY A CA 1
ATOM 586 C C . GLY A 1 73 ? 4.776 2.936 -6.887 1.00 94.38 73 GLY A C 1
ATOM 587 O O . GLY A 1 73 ?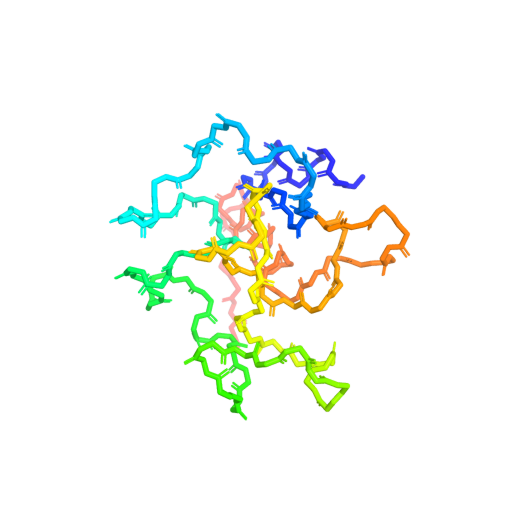 3.664 2.490 -6.592 1.00 94.38 73 GLY A O 1
ATOM 588 N N . GLY A 1 74 ? 5.322 3.949 -6.227 1.00 94.44 74 GLY A N 1
ATOM 589 C CA . GLY A 1 74 ? 4.699 4.643 -5.099 1.00 94.44 74 GLY A CA 1
ATOM 590 C C . GLY A 1 74 ? 5.718 5.511 -4.371 1.00 94.44 74 GLY A C 1
ATOM 591 O O . GLY A 1 74 ? 6.916 5.365 -4.587 1.00 94.44 74 GLY A O 1
ATOM 592 N N . GLY A 1 75 ? 5.264 6.430 -3.525 1.00 94.00 75 GLY A N 1
ATOM 593 C CA . GLY A 1 75 ? 6.146 7.356 -2.813 1.00 94.00 75 GLY A CA 1
ATOM 594 C C . GLY A 1 75 ? 7.024 8.169 -3.760 1.00 94.00 75 GLY A C 1
ATOM 595 O O . GLY A 1 75 ? 8.208 8.330 -3.488 1.00 94.00 75 GLY A O 1
ATOM 596 N N . TYR A 1 76 ? 6.462 8.598 -4.897 1.00 91.12 76 TYR A N 1
ATOM 597 C CA . TYR A 1 76 ? 7.153 9.313 -5.981 1.00 91.12 76 TYR A CA 1
ATOM 598 C C . TYR A 1 76 ? 8.173 8.477 -6.774 1.00 91.12 76 TYR A C 1
ATOM 600 O O . TYR A 1 76 ? 8.614 8.906 -7.835 1.00 91.12 76 TYR A O 1
ATOM 608 N N . GLU A 1 77 ? 8.473 7.251 -6.342 1.00 90.12 77 GLU A N 1
ATOM 609 C CA . GLU A 1 77 ? 9.445 6.362 -6.975 1.00 90.12 77 GLU A CA 1
ATOM 610 C C . GLU A 1 77 ? 8.765 5.413 -7.962 1.00 90.12 77 GLU A C 1
ATOM 612 O O . GLU A 1 77 ? 7.819 4.701 -7.623 1.00 90.12 77 GLU A O 1
ATOM 617 N N . SER A 1 78 ? 9.278 5.343 -9.192 1.00 91.19 78 SER A N 1
ATOM 618 C CA . SER A 1 78 ? 8.788 4.391 -10.201 1.00 91.19 78 SER A CA 1
ATOM 619 C C . SER A 1 78 ? 9.297 2.959 -9.992 1.00 91.19 78 SER A C 1
ATOM 621 O O . SER A 1 78 ? 8.735 2.032 -10.573 1.00 91.19 78 SER A O 1
ATOM 623 N N . LYS A 1 79 ? 10.353 2.770 -9.186 1.00 91.75 79 LYS A N 1
ATOM 624 C CA . LYS A 1 79 ? 10.994 1.471 -8.930 1.00 91.75 79 LYS A CA 1
ATOM 625 C C . LYS A 1 79 ? 11.432 1.317 -7.483 1.00 91.75 79 LYS A C 1
ATOM 627 O O . LYS A 1 79 ? 11.897 2.271 -6.867 1.00 91.75 79 LYS A O 1
ATOM 632 N N . GLY A 1 80 ? 11.367 0.091 -6.970 1.00 93.62 80 GLY A N 1
ATOM 633 C CA . GLY A 1 80 ? 11.855 -0.249 -5.628 1.00 93.62 80 GLY A CA 1
ATOM 634 C C . GLY A 1 80 ? 10.969 0.208 -4.462 1.00 93.62 80 GLY A C 1
ATOM 635 O O . GLY A 1 80 ? 11.255 -0.155 -3.325 1.00 93.62 80 GLY A O 1
ATOM 636 N N . VAL A 1 81 ? 9.885 0.938 -4.730 1.00 95.88 81 VAL A N 1
ATOM 637 C CA . VAL A 1 81 ? 8.803 1.213 -3.777 1.00 95.88 81 VAL A CA 1
ATOM 638 C C . VAL A 1 81 ? 7.517 0.618 -4.334 1.00 95.88 81 VAL A C 1
ATOM 640 O O . VAL A 1 81 ? 7.260 0.697 -5.536 1.00 95.88 81 VAL A O 1
ATOM 643 N N . TYR A 1 82 ? 6.714 0.009 -3.470 1.00 97.94 82 TYR A N 1
ATOM 644 C CA . TYR A 1 82 ? 5.513 -0.723 -3.846 1.00 97.94 82 TYR A CA 1
ATOM 645 C C . TYR A 1 82 ? 4.304 -0.223 -3.063 1.00 97.94 82 TYR A C 1
ATOM 647 O O . TYR A 1 82 ? 4.400 0.092 -1.875 1.00 97.94 82 TYR A O 1
ATOM 655 N N . ARG A 1 83 ? 3.156 -0.205 -3.738 1.00 98.31 83 ARG A N 1
ATOM 656 C CA . ARG A 1 83 ? 1.841 0.148 -3.193 1.00 98.31 83 ARG A CA 1
ATOM 657 C C . ARG A 1 83 ? 0.921 -1.083 -3.138 1.00 98.31 83 ARG A C 1
ATOM 659 O O . ARG A 1 83 ? 1.124 -2.035 -3.897 1.00 98.31 83 ARG A O 1
ATOM 666 N N . PRO A 1 84 ? -0.106 -1.084 -2.277 1.00 98.38 84 PRO A N 1
ATOM 667 C CA . PRO A 1 84 ? -0.912 -2.272 -1.993 1.00 98.38 84 PRO A CA 1
ATOM 668 C C . PRO A 1 84 ? -1.911 -2.655 -3.087 1.00 98.38 84 PRO A C 1
ATOM 670 O O . PRO A 1 84 ? -2.232 -3.830 -3.247 1.00 98.38 84 PRO A O 1
ATOM 673 N N . GLU A 1 85 ? -2.437 -1.687 -3.835 1.00 98.06 85 GLU A N 1
ATOM 674 C CA . GLU A 1 85 ? -3.450 -1.922 -4.866 1.00 98.06 85 GLU A CA 1
ATOM 675 C C . GLU A 1 85 ? -3.176 -1.093 -6.1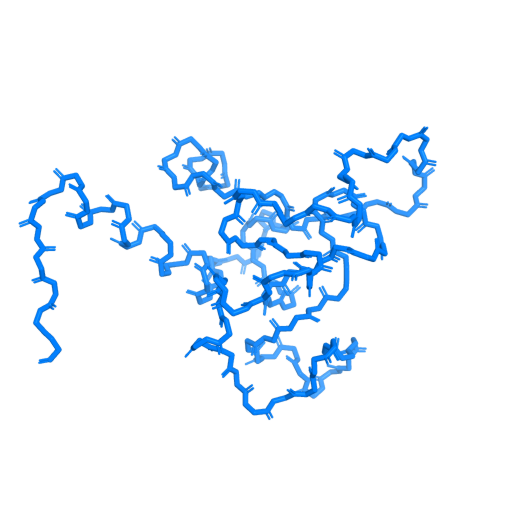19 1.00 98.06 85 GLU A C 1
ATOM 677 O O . GLU A 1 85 ? -2.418 -0.121 -6.118 1.00 98.06 85 GLU A O 1
ATOM 682 N N . TYR A 1 86 ? -3.826 -1.471 -7.220 1.00 95.00 86 TYR A N 1
ATOM 683 C CA . TYR A 1 86 ? -3.678 -0.750 -8.478 1.00 95.00 86 TYR A CA 1
ATOM 684 C C . TYR A 1 86 ? -4.187 0.698 -8.390 1.00 95.00 86 TYR A C 1
ATOM 686 O O . TYR A 1 86 ? -3.573 1.586 -8.984 1.00 95.00 86 TYR A O 1
ATOM 694 N N . ASN A 1 87 ? -5.278 0.939 -7.649 1.00 93.69 87 ASN A N 1
ATOM 695 C CA . ASN A 1 87 ? -5.904 2.254 -7.510 1.00 93.69 87 ASN A CA 1
ATOM 696 C C . ASN A 1 87 ? -6.338 2.541 -6.061 1.00 93.69 87 ASN A C 1
ATOM 698 O O . ASN A 1 87 ? -6.836 1.655 -5.371 1.00 93.69 87 ASN A O 1
ATOM 702 N N . CYS A 1 88 ? -6.178 3.789 -5.622 1.00 97.38 88 CYS A N 1
ATOM 703 C CA . CYS A 1 88 ? -6.451 4.258 -4.262 1.00 97.38 88 CYS A CA 1
ATOM 704 C C . CYS A 1 88 ? -6.595 5.784 -4.271 1.00 97.38 88 CYS A C 1
ATOM 706 O O . CYS A 1 88 ? -5.971 6.446 -5.101 1.00 97.38 88 CYS A O 1
ATOM 708 N N . TYR A 1 89 ? -7.327 6.370 -3.318 1.00 97.06 89 TYR A N 1
ATOM 709 C CA . TYR A 1 89 ? -7.313 7.823 -3.108 1.00 97.06 89 TYR A CA 1
ATOM 710 C C . TYR A 1 89 ? -5.911 8.386 -2.855 1.00 97.06 89 TYR A C 1
ATOM 712 O O . TYR A 1 89 ? -5.674 9.540 -3.195 1.00 97.06 89 TYR A O 1
ATOM 720 N N . MET A 1 90 ? -4.981 7.588 -2.319 1.00 97.69 90 MET A N 1
ATOM 721 C CA . MET A 1 90 ? -3.576 7.985 -2.157 1.00 97.69 90 MET A CA 1
ATOM 722 C C . MET A 1 90 ? -2.789 7.968 -3.474 1.00 97.69 90 MET A C 1
ATOM 724 O O . MET A 1 90 ? -1.697 8.514 -3.546 1.00 97.69 90 MET A O 1
ATOM 728 N N . LYS A 1 91 ? -3.337 7.368 -4.537 1.00 95.94 91 LYS A N 1
ATOM 729 C CA . LYS A 1 91 ? -2.749 7.364 -5.882 1.00 95.94 91 LYS A CA 1
ATOM 730 C C . LYS A 1 91 ? -3.398 8.389 -6.806 1.00 95.94 91 LYS A C 1
ATOM 732 O O . LYS A 1 91 ? -2.709 9.045 -7.576 1.00 95.94 91 LYS A O 1
ATOM 737 N N . ALA A 1 92 ? -4.725 8.465 -6.801 1.00 92.56 92 ALA A N 1
ATOM 738 C CA . ALA A 1 92 ? -5.483 9.308 -7.713 1.00 92.56 92 ALA A CA 1
ATOM 739 C C . ALA A 1 92 ? -6.751 9.836 -7.037 1.00 92.56 92 ALA A C 1
ATOM 741 O O . ALA A 1 92 ? -7.524 9.085 -6.440 1.00 92.56 92 ALA A O 1
ATOM 742 N N . LEU A 1 93 ? -7.016 11.136 -7.189 1.00 87.31 93 LEU A N 1
ATOM 743 C CA . LEU A 1 93 ? -8.166 11.794 -6.556 1.00 87.31 93 LEU A CA 1
ATOM 744 C C . LEU A 1 93 ? -9.520 11.247 -7.040 1.00 87.31 93 LEU A C 1
ATOM 746 O O . LEU A 1 93 ?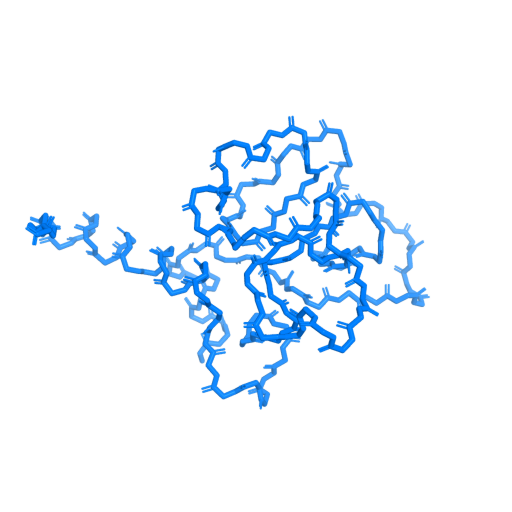 -10.505 11.305 -6.309 1.00 87.31 93 LEU A O 1
ATOM 750 N N . ASN A 1 94 ? -9.577 10.684 -8.249 1.00 88.06 94 ASN A N 1
ATOM 751 C CA . ASN A 1 94 ? -10.780 10.096 -8.841 1.00 88.06 94 ASN A CA 1
ATOM 752 C C . ASN A 1 94 ? -10.915 8.578 -8.599 1.00 88.06 94 ASN A C 1
ATOM 754 O O . ASN A 1 94 ? -11.771 7.945 -9.213 1.00 88.06 94 ASN A O 1
ATOM 758 N N . ALA A 1 95 ? -10.105 7.983 -7.713 1.00 88.94 95 ALA A N 1
ATOM 759 C CA . ALA A 1 95 ? -10.153 6.547 -7.422 1.00 88.94 95 ALA A CA 1
ATOM 760 C C . ALA A 1 95 ? -11.469 6.082 -6.771 1.00 88.94 95 ALA A C 1
ATOM 762 O O . ALA A 1 95 ? -11.797 4.897 -6.815 1.00 88.94 95 ALA A O 1
ATOM 763 N N . GLY A 1 96 ? -12.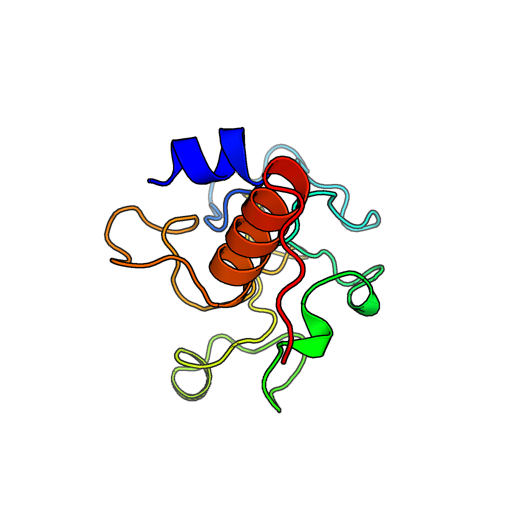217 6.994 -6.142 1.00 91.62 96 GLY A N 1
ATOM 764 C CA . GLY A 1 96 ? -13.521 6.716 -5.531 1.00 91.62 96 GLY A CA 1
ATOM 765 C C . GLY A 1 96 ? -13.466 6.008 -4.171 1.00 91.62 96 GLY A C 1
ATOM 766 O O . GLY A 1 96 ? -14.469 6.003 -3.458 1.00 91.62 96 GLY A O 1
ATOM 767 N N . LYS A 1 97 ? -12.313 5.454 -3.770 1.00 94.94 97 LYS A N 1
ATOM 768 C CA . LYS A 1 97 ? -12.123 4.761 -2.486 1.00 94.94 97 LYS A CA 1
ATOM 769 C C . LYS A 1 97 ? -10.662 4.743 -2.024 1.00 94.94 97 LYS A C 1
ATOM 771 O O . LYS A 1 97 ? -9.739 4.843 -2.833 1.00 94.94 97 LYS A O 1
ATOM 776 N N . PHE A 1 98 ? -10.461 4.545 -0.723 1.00 98.12 98 PHE A N 1
ATOM 777 C CA . PHE A 1 98 ? -9.195 4.026 -0.206 1.00 98.12 98 PHE A CA 1
ATOM 778 C C . PHE A 1 98 ? -9.071 2.537 -0.559 1.00 98.12 98 PHE A C 1
ATOM 780 O O . PHE A 1 98 ? -10.076 1.828 -0.634 1.00 98.12 98 PHE A O 1
ATOM 787 N N . CYS A 1 99 ? -7.848 2.064 -0.794 1.00 98.12 99 CYS A N 1
ATOM 788 C CA . CYS A 1 99 ? -7.576 0.633 -0.930 1.00 98.12 99 CYS A CA 1
ATOM 789 C C . CYS A 1 99 ? -7.784 -0.096 0.410 1.00 98.12 99 CYS A C 1
ATOM 791 O O . CYS A 1 99 ? -7.903 0.544 1.463 1.00 98.12 99 CYS A O 1
ATOM 793 N N . LYS A 1 100 ? -7.800 -1.434 0.391 1.00 98.44 100 LYS A N 1
ATOM 794 C CA . LYS A 1 100 ? -7.973 -2.280 1.584 1.00 98.44 100 LYS A CA 1
ATOM 795 C C . LYS A 1 100 ? -6.973 -1.923 2.685 1.00 98.44 100 LYS A C 1
ATOM 797 O O . LYS A 1 100 ? -7.352 -1.790 3.840 1.00 98.44 100 LYS A O 1
ATOM 802 N N . VAL A 1 101 ? -5.717 -1.690 2.309 1.00 98.62 101 VAL A N 1
ATOM 803 C CA . VAL A 1 101 ? -4.619 -1.391 3.242 1.00 98.62 101 VAL A CA 1
ATOM 804 C C . VAL A 1 101 ? -4.716 0.016 3.828 1.00 98.62 101 VAL A C 1
ATOM 806 O O . VAL A 1 101 ? -4.529 0.192 5.026 1.00 98.62 101 VAL A O 1
ATOM 809 N N . CYS A 1 102 ? -5.058 1.022 3.020 1.00 98.56 102 CYS A N 1
ATOM 810 C CA . CYS A 1 102 ? -5.307 2.368 3.538 1.00 98.56 102 CYS A CA 1
ATOM 811 C C . CYS A 1 102 ? -6.524 2.395 4.470 1.00 98.56 102 CYS A C 1
ATOM 813 O O . CYS A 1 102 ? -6.509 3.094 5.477 1.00 98.56 102 CYS A O 1
ATOM 815 N N . SER A 1 103 ? -7.566 1.627 4.145 1.00 98.31 103 SER A N 1
ATOM 816 C CA . SER A 1 103 ? -8.769 1.520 4.977 1.00 98.31 103 SER A CA 1
ATOM 817 C C . SER A 1 103 ? -8.451 0.873 6.327 1.00 98.31 103 SER A C 1
ATOM 819 O O . SER A 1 103 ? -8.823 1.429 7.355 1.00 98.31 103 SER A O 1
ATOM 821 N N . ASP A 1 104 ? -7.690 -0.226 6.327 1.00 98.31 104 ASP A N 1
ATOM 822 C CA . ASP A 1 104 ? -7.195 -0.889 7.541 1.00 98.31 104 ASP A CA 1
ATOM 823 C C . ASP A 1 104 ? -6.326 0.046 8.402 1.00 98.31 104 ASP A C 1
ATOM 825 O O . ASP A 1 104 ? -6.518 0.135 9.613 1.00 98.31 104 ASP A O 1
ATOM 829 N N . ALA A 1 105 ? -5.418 0.812 7.789 1.00 98.19 105 ALA A N 1
ATOM 830 C CA . ALA A 1 105 ? -4.605 1.788 8.513 1.00 98.19 105 ALA A CA 1
ATOM 831 C C . ALA A 1 105 ? -5.461 2.887 9.168 1.00 98.19 105 ALA A C 1
ATOM 833 O O . ALA A 1 105 ? -5.268 3.194 10.343 1.00 98.19 105 ALA A O 1
ATOM 834 N N . ILE A 1 106 ? -6.440 3.439 8.443 1.00 97.94 106 ILE A N 1
ATOM 835 C CA . ILE A 1 106 ? -7.376 4.437 8.984 1.00 97.94 106 ILE A CA 1
ATOM 836 C C . ILE A 1 106 ? -8.184 3.847 10.144 1.00 97.94 106 ILE A C 1
ATOM 838 O O . ILE A 1 106 ? -8.336 4.495 11.179 1.00 97.94 106 ILE A O 1
ATOM 842 N N . GLU A 1 107 ? -8.688 2.625 9.993 1.00 97.25 107 GLU A N 1
ATOM 843 C CA . GLU A 1 107 ? -9.457 1.935 11.025 1.00 97.25 107 GLU A CA 1
ATOM 844 C C . GLU A 1 107 ? -8.625 1.705 12.293 1.00 97.25 107 GLU A C 1
ATOM 846 O O . GLU A 1 107 ? -9.069 2.052 13.390 1.00 97.25 107 GLU A O 1
ATOM 851 N N . LYS A 1 108 ? -7.379 1.239 12.154 1.00 96.12 108 LYS A N 1
ATOM 852 C CA . LYS A 1 108 ? -6.428 1.101 13.270 1.00 96.12 108 LYS A CA 1
ATOM 853 C C . LYS A 1 108 ? -6.159 2.436 13.966 1.00 96.12 108 LYS A C 1
ATOM 855 O O . LYS A 1 108 ? -6.108 2.486 15.195 1.00 96.12 108 LYS A O 1
ATOM 860 N N . THR A 1 109 ? -6.037 3.532 13.216 1.00 96.56 109 THR A N 1
ATOM 861 C CA . THR A 1 109 ? -5.891 4.874 13.796 1.00 96.56 109 THR A CA 1
ATOM 862 C C . THR A 1 109 ? -7.133 5.293 14.588 1.00 96.56 109 THR A C 1
ATOM 864 O O . THR A 1 109 ? -7.004 5.801 15.703 1.00 96.56 109 THR A O 1
ATOM 867 N N . ILE A 1 110 ? -8.340 5.054 14.062 1.00 96.38 110 ILE A N 1
ATOM 868 C CA . ILE A 1 110 ? -9.596 5.326 14.782 1.00 96.38 110 ILE A CA 1
ATOM 869 C C . ILE A 1 110 ? -9.638 4.524 16.085 1.00 96.38 110 ILE A C 1
ATOM 871 O O . ILE A 1 110 ? -9.888 5.093 17.147 1.00 96.38 110 ILE A O 1
ATOM 875 N N . GLN A 1 111 ? -9.352 3.223 16.027 1.00 94.25 111 GLN A N 1
ATOM 876 C CA . GLN A 1 111 ? -9.332 2.347 17.202 1.00 94.25 111 GLN A CA 1
ATOM 877 C C . GLN A 1 111 ? -8.354 2.842 18.268 1.00 94.25 111 GLN A C 1
ATOM 879 O O . GLN A 1 111 ? -8.709 2.897 19.447 1.00 94.25 111 GLN A O 1
ATOM 884 N N . TYR A 1 112 ? -7.152 3.247 17.847 1.00 94.19 112 TYR A N 1
ATOM 885 C CA . TYR A 1 112 ? -6.128 3.787 18.733 1.00 94.19 112 TYR A CA 1
ATOM 886 C C . TYR A 1 112 ? -6.622 5.027 19.491 1.00 94.19 112 TYR A C 1
ATOM 888 O O . TYR A 1 112 ? -6.483 5.096 20.711 1.00 94.19 112 TYR A O 1
ATOM 896 N N . TYR A 1 113 ? -7.255 5.981 18.801 1.00 95.25 113 TYR A N 1
ATOM 897 C CA . TYR A 1 113 ? -7.754 7.205 19.438 1.00 95.25 113 TYR A CA 1
ATOM 898 C C . TYR A 1 113 ? -9.053 7.013 20.228 1.00 95.25 113 TYR A C 1
ATOM 900 O O . TYR A 1 113 ? -9.290 7.733 21.197 1.00 95.25 113 TYR A O 1
ATOM 908 N N . CYS A 1 114 ? -9.898 6.059 19.839 1.00 93.44 114 CYS A N 1
ATOM 909 C CA . CYS A 1 114 ? -11.198 5.829 20.472 1.00 93.44 114 CYS A CA 1
ATOM 910 C C . CYS A 1 114 ? -11.183 4.728 21.545 1.00 93.44 114 CYS A C 1
ATOM 912 O O . CYS A 1 114 ? -12.216 4.491 22.169 1.00 93.44 114 CYS A O 1
ATOM 914 N N . ASN A 1 115 ? -10.046 4.059 21.769 1.00 82.25 115 ASN A N 1
ATOM 915 C CA . ASN A 1 115 ? -9.902 2.927 22.692 1.00 82.25 115 ASN A CA 1
ATOM 916 C C . ASN A 1 115 ? -10.939 1.806 22.445 1.00 82.25 115 ASN A C 1
ATOM 918 O O . ASN A 1 115 ? -11.425 1.160 23.375 1.00 82.25 115 ASN A O 1
ATOM 922 N N . GLN A 1 116 ? -11.307 1.601 21.179 1.00 68.75 116 GLN A N 1
ATOM 923 C CA . GLN A 1 116 ? -12.249 0.572 20.737 1.00 68.75 116 GLN A CA 1
ATOM 924 C C . GLN A 1 116 ? -11.439 -0.632 20.243 1.00 68.75 116 GLN A C 1
ATOM 926 O O . GLN A 1 116 ? -10.696 -0.513 19.273 1.00 68.75 116 GLN A O 1
ATOM 931 N N . LYS A 1 117 ? -11.565 -1.793 20.899 1.00 62.19 117 LYS A N 1
ATOM 932 C CA . LYS A 1 117 ? -11.093 -3.067 20.335 1.00 62.19 117 LYS A CA 1
ATOM 933 C C . LYS A 1 117 ? -12.187 -3.610 19.421 1.00 62.19 117 LYS A C 1
ATOM 935 O O . LYS A 1 117 ? -13.300 -3.811 19.902 1.00 62.19 117 LYS A O 1
ATOM 940 N N . ILE A 1 118 ? -11.879 -3.872 18.151 1.00 59.09 118 ILE A N 1
ATOM 941 C CA . ILE A 1 118 ? -12.760 -4.693 17.315 1.00 59.09 118 ILE A CA 1
ATOM 942 C C . ILE A 1 118 ? -12.677 -6.117 17.851 1.00 59.09 118 ILE A C 1
ATOM 944 O O . ILE A 1 118 ? -11.608 -6.718 17.910 1.00 59.09 118 ILE A O 1
ATOM 948 N N . THR A 1 119 ? -13.801 -6.605 18.354 1.00 57.31 119 THR A N 1
ATOM 949 C CA . THR A 1 119 ? -14.010 -8.031 18.568 1.00 57.31 119 THR A CA 1
ATOM 950 C C . THR A 1 119 ? -14.383 -8.630 17.219 1.00 57.31 119 THR A C 1
ATOM 952 O O . THR A 1 119 ? -15.425 -8.250 16.681 1.00 57.31 119 THR A O 1
ATOM 955 N N . ASP A 1 120 ? -13.514 -9.493 16.690 1.00 55.50 120 ASP A N 1
ATOM 956 C CA . ASP A 1 120 ? -13.782 -10.340 15.519 1.00 55.50 120 ASP A CA 1
ATOM 957 C C . ASP A 1 120 ? -14.988 -11.271 15.749 1.00 55.50 120 ASP A C 1
ATOM 959 O O . ASP A 1 120 ? -15.159 -11.753 16.898 1.00 55.50 120 ASP A O 1
#

Foldseek 3Di:
DQVCLCVQLVAFAQAADPPPPPDCLDDLCDADPHQFKGLPNCCVVHCPVVFDPADVVHDPDPVCQLTFHWDAGTNRDNGSMTGGHPAACSHDVPSVHHDPRSVVSNVVSCCVVVVDDDDD

pLDDT: mean 91.1, std 12.93, range [47.81, 98.69]